Protein AF-A0A7W0LIA4-F1 (afdb_monomer_lite)

Foldseek 3Di:
DLVVCVVVVVQAAAAFEEQEAQLDPQSLVVQVSNLVNRHLYAYEYEQQVPDPCSVVSVVSVVVSCVVSVHHYDYHYDHFDPDDDPVVRVVVVSVVVCVVPTPGYYAYRDDPDDPDDDHVPVVVPDPDPDDDDDDD

Secondary structure (DSSP, 8-state):
-HHHHHHTTSS-TT-EEEEE--SSHHHHHHHHHHHHTT-EEEEEEEE---STTHHHHHHHHHHHHHHHT-EEEEEE-PPPSSS-HHHHHHHHHHHHHHHH-SSEEEE---TT--S-SSSHHHHS-SSS-------

Structure (mmCIF, N/CA/C/O backbone):
data_AF-A0A7W0LIA4-F1
#
_entry.id   AF-A0A7W0LIA4-F1
#
loop_
_atom_site.group_PDB
_atom_site.id
_atom_site.type_symbol
_atom_site.label_atom_id
_atom_site.label_alt_id
_atom_site.label_comp_id
_atom_site.label_asym_id
_atom_site.label_entity_id
_atom_site.label_seq_id
_atom_site.pdbx_PDB_ins_code
_atom_site.Cartn_x
_atom_site.Cartn_y
_atom_site.Cartn_z
_atom_site.occupancy
_atom_site.B_iso_or_equiv
_atom_site.auth_seq_id
_atom_site.auth_comp_id
_atom_site.auth_asym_id
_atom_site.auth_atom_id
_atom_site.pdbx_PDB_model_num
ATOM 1 N N . MET A 1 1 ? -7.644 16.654 6.437 1.00 51.72 1 MET A N 1
ATOM 2 C CA . MET A 1 1 ? -7.712 15.323 5.790 1.00 51.72 1 MET A CA 1
ATOM 3 C C . MET A 1 1 ? -8.368 14.267 6.677 1.00 51.72 1 MET A C 1
ATOM 5 O O . MET A 1 1 ? -9.405 13.775 6.272 1.00 51.72 1 MET A O 1
ATOM 9 N N . LEU A 1 2 ? -7.887 13.986 7.896 1.00 49.06 2 LEU A N 1
ATOM 10 C CA . LEU A 1 2 ? -8.512 13.002 8.812 1.00 49.06 2 LEU A CA 1
ATOM 11 C C . LEU A 1 2 ? -10.016 13.193 9.053 1.00 49.06 2 LEU A C 1
ATOM 13 O O . LEU A 1 2 ? -10.783 12.247 8.928 1.00 49.06 2 LEU A O 1
ATOM 17 N N . GLN A 1 3 ? -10.454 14.417 9.365 1.00 44.31 3 GLN A N 1
ATOM 18 C CA . GLN A 1 3 ? -11.885 14.699 9.535 1.00 44.31 3 GLN A CA 1
ATOM 19 C C . GLN A 1 3 ? -12.682 14.475 8.244 1.00 44.31 3 GLN A C 1
ATOM 21 O O . GLN A 1 3 ? -13.791 13.966 8.316 1.00 44.31 3 GLN A O 1
ATOM 26 N N . ALA A 1 4 ? -12.111 14.792 7.079 1.00 49.34 4 ALA A N 1
ATOM 27 C CA . ALA A 1 4 ? -12.764 14.575 5.789 1.00 49.34 4 ALA A CA 1
ATOM 28 C C . ALA A 1 4 ? -12.866 13.078 5.441 1.00 49.34 4 ALA A C 1
ATOM 30 O O . ALA A 1 4 ? -13.911 12.643 4.979 1.00 49.34 4 ALA A O 1
ATOM 31 N N . ALA A 1 5 ? -11.826 12.288 5.728 1.00 53.56 5 ALA A N 1
ATOM 32 C CA . ALA A 1 5 ? -11.824 10.836 5.526 1.00 53.56 5 ALA A CA 1
ATOM 33 C C . ALA A 1 5 ? -12.790 10.101 6.472 1.00 53.56 5 ALA A C 1
ATOM 35 O O . ALA A 1 5 ? -13.431 9.131 6.082 1.00 53.56 5 ALA A O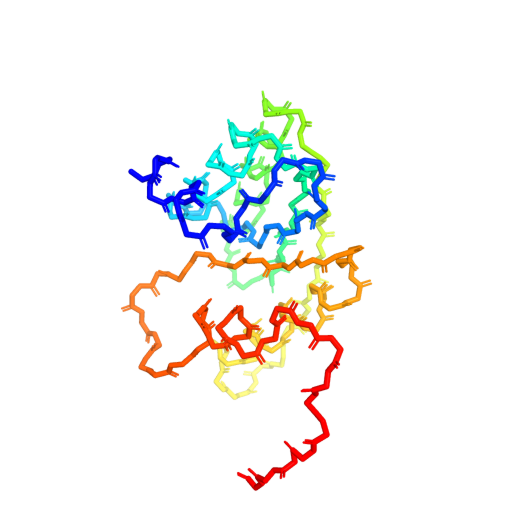 1
ATOM 36 N N . ARG A 1 6 ? -12.935 10.590 7.710 1.00 56.75 6 ARG A N 1
ATOM 37 C CA . ARG A 1 6 ? -13.940 10.080 8.653 1.00 56.75 6 ARG A CA 1
ATOM 38 C C . ARG A 1 6 ? -15.356 10.491 8.251 1.00 56.75 6 ARG A C 1
ATOM 40 O O . ARG A 1 6 ? -16.266 9.676 8.322 1.00 56.75 6 ARG A O 1
ATOM 47 N N . ALA A 1 7 ? -15.543 11.739 7.819 1.00 52.00 7 ALA A N 1
ATOM 48 C CA . ALA A 1 7 ? -16.845 12.259 7.403 1.00 52.00 7 ALA A CA 1
ATOM 49 C C . ALA A 1 7 ? -17.350 11.630 6.097 1.00 52.00 7 ALA A C 1
ATOM 51 O O . ALA A 1 7 ? -18.557 11.541 5.899 1.00 52.00 7 ALA A O 1
ATOM 52 N N . SER A 1 8 ? -16.451 11.177 5.219 1.00 57.94 8 SER A N 1
ATOM 53 C CA . SER A 1 8 ? -16.828 10.489 3.985 1.00 57.94 8 SER A CA 1
ATOM 54 C C . SER A 1 8 ? -17.259 9.036 4.204 1.00 57.94 8 SER A C 1
ATOM 56 O O . SER A 1 8 ? -17.807 8.434 3.287 1.00 57.94 8 SER A O 1
ATOM 58 N N . GLY A 1 9 ? -16.998 8.456 5.384 1.00 59.16 9 GLY A N 1
ATOM 59 C CA . GLY A 1 9 ? -17.260 7.042 5.670 1.00 59.16 9 GLY A CA 1
ATOM 60 C C . GLY A 1 9 ? -16.364 6.063 4.899 1.00 59.16 9 GLY A C 1
ATOM 61 O O . GLY A 1 9 ? -16.532 4.859 5.043 1.00 59.16 9 GLY A O 1
ATOM 62 N N . LEU A 1 10 ? -15.400 6.563 4.114 1.00 62.72 10 LEU A N 1
ATOM 63 C CA . LEU A 1 10 ? -14.512 5.751 3.268 1.00 62.72 10 LEU A CA 1
ATOM 64 C C . LEU A 1 10 ? -13.466 4.976 4.079 1.00 62.72 10 LEU A C 1
ATOM 66 O O . LEU A 1 10 ? -12.891 4.010 3.592 1.00 62.72 10 LEU A O 1
ATOM 70 N N . VAL A 1 11 ? -13.191 5.428 5.304 1.00 69.69 11 VAL A N 1
ATOM 71 C CA . VAL A 1 11 ? -12.291 4.771 6.251 1.00 69.69 11 VAL A CA 1
ATOM 72 C C . VAL A 1 11 ? -13.047 4.607 7.562 1.00 69.69 11 VAL A C 1
ATOM 74 O O . VAL A 1 11 ? -13.132 5.535 8.371 1.00 69.69 11 VAL A O 1
ATOM 77 N N . ALA A 1 12 ? -13.631 3.427 7.745 1.00 74.44 12 ALA A N 1
ATOM 78 C CA . ALA A 1 12 ? -14.437 3.106 8.911 1.00 74.44 12 ALA A CA 1
ATOM 79 C C . ALA A 1 12 ? -13.598 2.414 10.005 1.00 74.44 12 ALA A C 1
ATOM 81 O O . ALA A 1 12 ? -12.771 1.548 9.699 1.00 74.44 12 ALA A O 1
ATOM 82 N N . PRO A 1 13 ? -13.802 2.757 11.291 1.00 85.00 13 PRO A N 1
ATOM 83 C CA . PRO A 1 13 ? -13.158 2.052 12.391 1.00 85.00 13 PRO A CA 1
ATOM 84 C C . PRO A 1 13 ? -13.490 0.553 12.380 1.00 85.00 13 PRO A C 1
ATOM 86 O O . PRO A 1 13 ? -14.649 0.174 12.254 1.00 85.00 13 PRO A O 1
ATOM 89 N N . GLY A 1 14 ? -12.481 -0.299 12.563 1.00 86.88 14 GLY A N 1
ATOM 90 C CA . GLY A 1 14 ? -12.634 -1.755 12.648 1.00 86.88 14 GLY A CA 1
ATOM 91 C C . GLY A 1 14 ? -12.731 -2.494 11.309 1.00 86.88 14 GLY A C 1
ATOM 92 O O . GLY A 1 14 ? -12.531 -3.711 11.301 1.00 86.88 14 GLY A O 1
ATOM 93 N N . GLU A 1 15 ? -12.958 -1.788 10.200 1.00 87.44 15 GLU A N 1
ATOM 94 C CA . GLU A 1 15 ? -13.002 -2.379 8.859 1.00 87.44 15 GLU A CA 1
ATOM 95 C C . GLU A 1 15 ? -11.595 -2.640 8.314 1.00 87.44 15 GLU A C 1
ATOM 97 O O . GLU A 1 15 ? -10.653 -1.890 8.589 1.00 87.44 15 GLU A O 1
ATOM 102 N N . ALA A 1 16 ? -11.439 -3.730 7.562 1.00 89.81 16 ALA A N 1
ATOM 103 C CA . ALA A 1 16 ? -10.173 -4.066 6.920 1.00 89.81 16 ALA A CA 1
ATOM 104 C C . ALA A 1 16 ? -9.941 -3.162 5.704 1.00 89.81 16 ALA A C 1
ATOM 106 O O . ALA A 1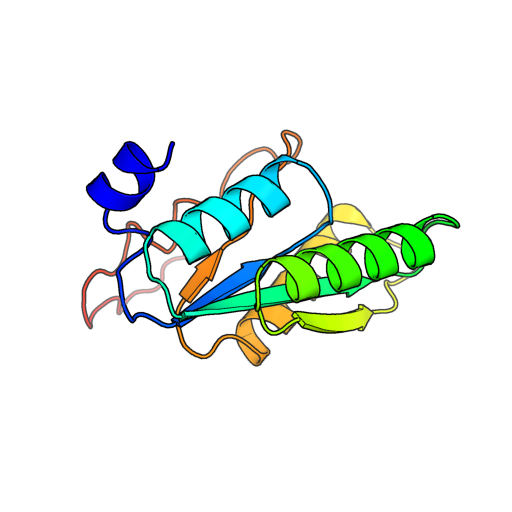 16 ? -10.796 -3.089 4.823 1.00 89.81 16 ALA A O 1
ATOM 107 N N . LEU A 1 17 ? -8.773 -2.519 5.647 1.00 89.94 17 LEU A N 1
ATOM 108 C CA . LEU A 1 17 ? -8.388 -1.655 4.533 1.00 89.94 17 LEU A CA 1
ATOM 109 C C . LEU A 1 17 ? -6.943 -1.934 4.117 1.00 89.94 17 LEU A C 1
ATOM 111 O O . LEU A 1 17 ? -6.020 -1.691 4.893 1.00 89.94 17 LEU A O 1
ATOM 115 N N . LEU A 1 18 ? -6.746 -2.403 2.885 1.00 93.62 18 LEU A N 1
ATOM 116 C CA . LEU A 1 18 ? -5.417 -2.564 2.296 1.00 93.62 18 LEU A CA 1
ATOM 117 C C . LEU A 1 18 ? -4.997 -1.276 1.575 1.00 93.62 18 LEU A C 1
ATOM 119 O O . LEU A 1 18 ? -5.609 -0.871 0.588 1.00 93.62 18 LEU A O 1
ATOM 123 N N . VAL A 1 19 ? -3.923 -0.639 2.025 1.00 93.06 19 VAL A N 1
ATOM 124 C CA . VAL A 1 19 ? -3.382 0.574 1.404 1.00 93.06 19 VAL A CA 1
ATOM 125 C C . VAL A 1 19 ? -2.245 0.214 0.453 1.00 93.06 19 VAL A C 1
ATOM 127 O O . VAL A 1 19 ? -1.231 -0.351 0.856 1.00 93.06 19 VAL A O 1
ATOM 130 N N . MET A 1 20 ? -2.381 0.579 -0.819 1.00 93.00 20 MET A N 1
ATOM 131 C CA . MET A 1 20 ? -1.295 0.494 -1.794 1.00 93.00 20 MET A CA 1
ATOM 132 C C . MET A 1 20 ? -0.251 1.578 -1.498 1.00 93.00 20 MET A C 1
ATOM 134 O O . MET A 1 20 ? -0.458 2.759 -1.790 1.00 93.00 20 MET A O 1
ATOM 138 N N . LEU A 1 21 ? 0.872 1.163 -0.917 1.00 93.69 21 LEU A N 1
ATOM 139 C CA . LEU A 1 21 ? 1.945 2.012 -0.419 1.00 93.69 21 LEU A CA 1
ATOM 140 C C . LEU A 1 21 ? 3.107 2.047 -1.419 1.00 93.69 21 LEU A C 1
ATOM 142 O O . LEU A 1 21 ? 3.828 1.065 -1.593 1.00 93.69 21 LEU A O 1
ATOM 146 N N . SER A 1 22 ? 3.310 3.189 -2.079 1.00 89.25 22 SER A N 1
ATOM 147 C CA . SER A 1 22 ? 4.455 3.385 -2.981 1.00 89.25 22 SER A CA 1
ATOM 148 C C . SER A 1 22 ? 5.696 3.934 -2.277 1.00 89.25 22 SER A C 1
ATOM 150 O O . SER A 1 22 ? 6.758 3.941 -2.882 1.00 89.25 22 SER A O 1
ATOM 152 N N . GLY A 1 23 ? 5.556 4.432 -1.043 1.00 85.62 23 GLY A N 1
ATOM 153 C CA . GLY A 1 23 ? 6.595 5.184 -0.328 1.00 85.62 23 GLY A CA 1
ATOM 154 C C . GLY A 1 23 ? 6.536 6.696 -0.580 1.00 85.62 23 GLY A C 1
ATOM 155 O O . GLY A 1 23 ? 7.159 7.474 0.133 1.00 85.62 23 GLY A O 1
ATOM 156 N N . GLY A 1 24 ? 5.727 7.145 -1.546 1.00 85.38 24 GLY A N 1
ATOM 157 C CA . GLY A 1 24 ? 5.481 8.567 -1.785 1.00 85.38 24 GLY A CA 1
ATOM 158 C C . GLY A 1 24 ? 4.566 9.194 -0.729 1.00 85.38 24 GLY A C 1
ATOM 159 O O . GLY A 1 24 ? 3.704 8.515 -0.160 1.00 85.38 24 GLY A O 1
ATOM 160 N N . ALA A 1 25 ? 4.707 10.510 -0.533 1.00 82.56 25 ALA A N 1
ATOM 161 C CA . ALA A 1 25 ? 4.010 11.285 0.499 1.00 82.56 25 ALA A CA 1
ATOM 162 C C . ALA A 1 25 ? 2.487 11.065 0.526 1.00 82.56 25 ALA A C 1
ATOM 164 O O . ALA A 1 25 ? 1.913 10.915 1.602 1.00 82.56 25 ALA A O 1
ATOM 165 N N . ASP A 1 26 ? 1.839 10.979 -0.638 1.00 81.19 26 ASP A N 1
ATOM 166 C CA . ASP A 1 26 ? 0.389 10.777 -0.720 1.00 81.19 26 ASP A CA 1
ATOM 167 C C . ASP A 1 26 ? -0.026 9.402 -0.179 1.00 81.19 26 ASP A C 1
ATOM 169 O O . ASP A 1 26 ? -0.974 9.289 0.599 1.00 81.19 26 ASP A O 1
ATOM 173 N N . SER A 1 27 ? 0.710 8.349 -0.546 1.00 86.44 27 SER A N 1
ATOM 174 C CA . SER A 1 27 ? 0.422 6.980 -0.098 1.00 86.44 27 SER A CA 1
ATOM 175 C C . SER A 1 27 ? 0.724 6.782 1.387 1.00 86.44 27 SER A C 1
ATOM 177 O O . SER A 1 27 ? -0.027 6.106 2.088 1.00 86.44 27 SER A O 1
ATOM 179 N N . VAL A 1 28 ? 1.766 7.452 1.884 1.00 90.12 28 VAL A N 1
ATOM 180 C CA . VAL A 1 28 ? 2.105 7.502 3.309 1.00 90.12 28 VAL A CA 1
ATOM 181 C C . VAL A 1 28 ? 1.023 8.241 4.097 1.00 90.12 28 VAL A C 1
ATOM 183 O O . VAL A 1 28 ? 0.572 7.751 5.129 1.00 90.12 28 VAL A O 1
ATOM 186 N N . CYS A 1 29 ? 0.553 9.386 3.594 1.00 85.19 29 CYS A N 1
ATOM 187 C CA . CYS A 1 29 ? -0.542 10.142 4.198 1.00 85.19 29 CYS A CA 1
ATOM 188 C C . CYS A 1 29 ? -1.828 9.307 4.258 1.00 85.19 29 CYS A C 1
ATOM 190 O O . CYS A 1 29 ? -2.482 9.258 5.298 1.00 85.19 29 CYS A O 1
ATOM 192 N N . LEU A 1 30 ? -2.177 8.605 3.175 1.00 85.44 30 LEU A N 1
ATOM 193 C CA . LEU A 1 30 ? -3.334 7.711 3.152 1.00 85.44 30 LEU A CA 1
ATOM 194 C C . LEU A 1 30 ? -3.224 6.611 4.218 1.00 85.44 30 LEU A C 1
ATOM 196 O O . LEU A 1 30 ? -4.200 6.360 4.926 1.00 85.44 30 LEU A O 1
ATOM 200 N N . LEU A 1 31 ? -2.047 5.997 4.369 1.00 91.06 31 LEU A N 1
ATOM 201 C CA . LEU A 1 31 ? -1.820 4.986 5.399 1.00 91.06 31 LEU A CA 1
ATOM 202 C C . LEU A 1 31 ? -1.936 5.568 6.818 1.00 91.06 31 LEU A C 1
ATOM 204 O O . LEU A 1 31 ? -2.639 4.995 7.650 1.00 91.06 31 LEU A O 1
ATOM 208 N N . ASP A 1 32 ? -1.328 6.729 7.084 1.00 90.31 32 ASP A N 1
ATOM 209 C CA . ASP A 1 32 ? -1.444 7.426 8.378 1.00 90.31 32 ASP A CA 1
ATOM 210 C C . ASP A 1 32 ? -2.911 7.730 8.718 1.00 90.31 32 ASP A C 1
ATOM 212 O O . ASP A 1 32 ? -3.385 7.462 9.826 1.00 90.31 32 ASP A O 1
ATOM 216 N N . VAL A 1 33 ? -3.668 8.239 7.742 1.00 86.50 33 VAL A N 1
ATOM 217 C CA . VAL A 1 33 ? -5.095 8.536 7.899 1.00 86.50 33 VAL A CA 1
ATOM 218 C C . VAL A 1 33 ? -5.898 7.267 8.185 1.00 86.50 33 VAL A C 1
ATOM 220 O O . VAL A 1 33 ? -6.785 7.312 9.043 1.00 86.50 33 VAL A O 1
ATOM 223 N N . ALA A 1 34 ? -5.596 6.154 7.511 1.00 87.94 34 ALA A N 1
ATOM 224 C CA . ALA A 1 34 ? -6.247 4.865 7.733 1.00 87.94 34 ALA A CA 1
ATOM 225 C C . ALA A 1 34 ? -6.050 4.370 9.172 1.00 87.94 34 ALA A C 1
ATOM 227 O O . ALA A 1 34 ? -7.028 4.139 9.891 1.00 87.94 34 ALA A O 1
ATOM 228 N N . VAL A 1 35 ? -4.792 4.312 9.617 1.00 92.12 35 VAL A N 1
ATOM 229 C CA . VAL A 1 35 ? -4.410 3.884 10.971 1.00 92.12 35 VAL A CA 1
ATOM 230 C C . VAL A 1 35 ? -5.073 4.770 12.024 1.00 92.12 35 VAL A C 1
ATOM 232 O O . VAL A 1 35 ? -5.768 4.291 12.920 1.00 92.12 35 VAL A O 1
ATOM 235 N N . ARG A 1 36 ? -4.945 6.092 11.891 1.00 89.19 36 ARG A N 1
ATOM 236 C CA . ARG A 1 36 ? -5.486 7.052 12.867 1.00 89.19 36 ARG A CA 1
ATOM 237 C C . ARG A 1 36 ? -7.005 7.150 12.852 1.00 89.19 36 ARG A C 1
ATOM 239 O O . ARG A 1 36 ? -7.589 7.692 13.791 1.00 89.19 36 ARG A O 1
ATOM 246 N N . SER A 1 37 ? -7.669 6.667 11.809 1.00 86.31 37 SER A N 1
ATOM 247 C CA . SER A 1 37 ? -9.132 6.557 11.768 1.00 86.31 37 SER A CA 1
ATOM 248 C C . SER A 1 37 ? -9.643 5.254 12.385 1.00 86.31 37 SER A C 1
ATOM 250 O O . SER A 1 37 ? -10.849 5.108 12.545 1.00 86.31 37 SER A O 1
ATOM 252 N N . GLY A 1 38 ? -8.745 4.360 12.810 1.00 89.44 38 GLY A N 1
ATOM 253 C CA . GLY A 1 38 ? -9.084 3.119 13.501 1.00 89.44 38 GLY A CA 1
ATOM 254 C C . GLY A 1 38 ? -9.437 1.964 12.567 1.00 89.44 38 GLY A C 1
ATOM 255 O O . GLY A 1 38 ? -9.996 0.974 13.037 1.00 89.44 38 GLY A O 1
ATOM 256 N N . ALA A 1 39 ? -9.147 2.075 11.267 1.00 90.19 39 ALA A N 1
ATOM 257 C CA . ALA A 1 39 ? -9.270 0.944 10.354 1.00 90.19 39 ALA A CA 1
ATOM 258 C C . ALA A 1 39 ? -8.272 -0.159 10.743 1.00 90.19 39 ALA A C 1
ATOM 260 O O . ALA A 1 39 ? -7.188 0.118 11.263 1.00 90.19 39 ALA A O 1
ATOM 261 N N . ARG A 1 40 ? -8.608 -1.418 10.449 1.00 94.06 40 ARG A N 1
ATOM 262 C CA . ARG A 1 40 ? -7.653 -2.535 10.486 1.00 94.06 40 ARG A CA 1
ATOM 263 C C . ARG A 1 40 ? -6.786 -2.465 9.230 1.00 94.06 40 ARG A C 1
ATOM 265 O O . ARG A 1 40 ? -6.991 -3.218 8.278 1.00 94.06 40 ARG A O 1
ATOM 272 N N . ALA A 1 41 ? -5.897 -1.477 9.212 1.00 94.38 41 ALA A N 1
ATOM 273 C CA . ALA A 1 41 ? -5.078 -1.155 8.058 1.00 94.38 41 ALA A CA 1
ATOM 274 C C . ALA A 1 41 ? -3.972 -2.200 7.845 1.00 94.38 41 ALA A C 1
ATOM 276 O O . ALA A 1 41 ? -3.287 -2.595 8.786 1.00 94.38 41 ALA A O 1
ATOM 277 N N . SER A 1 42 ? -3.775 -2.592 6.592 1.00 97.50 42 SER A N 1
ATOM 278 C CA . SER A 1 42 ? -2.579 -3.278 6.102 1.00 97.50 42 SER A CA 1
ATOM 279 C C . SER A 1 42 ? -2.025 -2.519 4.899 1.00 97.50 42 SER A C 1
ATOM 281 O O . SER A 1 42 ? -2.713 -1.680 4.314 1.00 97.50 42 SER A O 1
ATOM 283 N N . ALA A 1 43 ? -0.780 -2.785 4.524 1.00 97.31 43 ALA A N 1
ATOM 284 C CA . ALA A 1 43 ? -0.131 -2.136 3.396 1.00 97.31 43 ALA A CA 1
ATOM 285 C C . ALA A 1 43 ? 0.326 -3.153 2.346 1.00 97.31 43 ALA A C 1
ATOM 287 O O . ALA A 1 43 ? 0.704 -4.280 2.665 1.00 97.31 43 ALA A O 1
ATOM 288 N N . LEU A 1 44 ? 0.320 -2.729 1.085 1.00 96.88 44 LEU A N 1
ATOM 289 C CA . LEU A 1 44 ? 0.900 -3.449 -0.042 1.00 96.88 44 LEU A CA 1
ATOM 290 C C . LEU A 1 44 ? 1.891 -2.543 -0.766 1.00 96.88 44 LEU A C 1
ATOM 292 O O . LEU A 1 44 ? 1.491 -1.524 -1.328 1.00 96.88 44 LEU A O 1
ATOM 296 N N . HIS A 1 45 ? 3.149 -2.963 -0.829 1.00 96.31 45 HIS A N 1
ATOM 297 C CA . HIS A 1 45 ? 4.143 -2.401 -1.731 1.00 96.31 45 HIS A CA 1
ATOM 298 C C . HIS A 1 45 ? 4.397 -3.368 -2.892 1.00 96.31 45 HIS A C 1
ATOM 300 O O . HIS A 1 45 ? 4.628 -4.558 -2.675 1.00 96.31 45 HIS A O 1
ATOM 306 N N . VAL A 1 46 ? 4.364 -2.861 -4.126 1.00 94.12 46 VAL A N 1
ATOM 307 C CA . VAL A 1 46 ? 4.724 -3.646 -5.313 1.00 94.12 46 VAL A CA 1
ATOM 308 C C . VAL A 1 46 ? 6.025 -3.104 -5.877 1.00 94.12 46 VAL A C 1
ATOM 310 O O . VAL A 1 46 ? 6.069 -1.970 -6.355 1.00 94.12 46 VAL A O 1
ATOM 313 N N . ASN A 1 47 ? 7.065 -3.926 -5.817 1.00 93.62 47 ASN A N 1
ATOM 314 C CA . ASN A 1 47 ? 8.390 -3.602 -6.317 1.00 93.62 47 ASN A CA 1
ATOM 315 C C . ASN A 1 47 ? 8.549 -4.185 -7.731 1.00 93.62 47 ASN A C 1
ATOM 317 O O . ASN A 1 47 ? 8.533 -5.400 -7.927 1.00 93.62 47 ASN A O 1
ATOM 321 N N . TYR A 1 48 ? 8.686 -3.309 -8.726 1.00 89.50 48 TYR A N 1
ATOM 322 C CA . TYR A 1 48 ? 8.814 -3.713 -10.131 1.00 89.50 48 TYR A CA 1
ATOM 323 C C . TYR A 1 48 ? 10.263 -3.919 -10.590 1.00 89.50 48 TYR A C 1
ATOM 325 O O . TYR A 1 48 ? 10.486 -4.295 -11.737 1.00 89.50 48 TYR A O 1
ATOM 333 N N . GLY A 1 49 ? 11.252 -3.604 -9.744 1.00 86.19 49 GLY A N 1
ATOM 334 C CA . GLY A 1 49 ? 12.674 -3.687 -10.098 1.00 86.19 49 GLY A CA 1
ATOM 335 C C . GLY A 1 49 ? 13.094 -2.791 -11.271 1.00 86.19 49 GLY A C 1
ATOM 336 O O . GLY A 1 49 ? 14.107 -3.053 -11.907 1.00 86.19 49 GLY A O 1
ATOM 337 N N . LEU A 1 50 ? 12.312 -1.753 -11.594 1.00 80.69 50 LEU A N 1
ATOM 338 C CA . LEU A 1 50 ? 12.541 -0.898 -12.769 1.00 80.69 50 LEU A CA 1
ATOM 339 C C . LEU A 1 50 ? 13.635 0.159 -12.569 1.00 80.69 50 LEU A C 1
ATOM 341 O O . LEU A 1 50 ? 14.050 0.791 -13.538 1.00 80.69 50 LEU A O 1
ATOM 345 N N . ARG A 1 51 ? 14.024 0.427 -11.321 1.00 79.69 51 ARG A N 1
ATOM 346 C CA . ARG A 1 51 ? 14.938 1.510 -10.946 1.00 79.69 51 ARG A CA 1
ATOM 347 C C . ARG A 1 51 ? 15.930 1.011 -9.907 1.00 79.69 51 ARG A C 1
ATOM 349 O O . ARG A 1 51 ? 15.592 0.118 -9.131 1.00 79.69 51 ARG A O 1
ATOM 356 N N . GLU A 1 52 ? 17.112 1.614 -9.865 1.00 79.31 52 GLU A N 1
ATOM 357 C CA . GLU A 1 52 ? 18.138 1.280 -8.868 1.00 79.31 52 GLU A CA 1
ATOM 358 C C . GLU A 1 52 ? 17.651 1.569 -7.441 1.00 79.31 52 GLU A C 1
ATOM 360 O O . GLU A 1 52 ? 17.976 0.844 -6.504 1.00 79.31 52 GLU A O 1
ATOM 365 N N . GLU A 1 53 ? 16.794 2.578 -7.279 1.00 83.81 53 GLU A N 1
ATOM 366 C CA . GLU A 1 53 ? 16.233 2.989 -5.994 1.00 83.81 53 GLU A CA 1
ATOM 367 C C . GLU A 1 53 ? 15.107 2.074 -5.492 1.00 83.81 53 GLU A C 1
ATOM 369 O O . GLU A 1 53 ? 14.676 2.223 -4.352 1.00 83.81 53 GLU A O 1
ATOM 374 N N . ALA A 1 54 ? 14.639 1.108 -6.292 1.00 85.00 54 ALA A N 1
ATOM 375 C CA . ALA A 1 54 ? 13.472 0.292 -5.953 1.00 85.00 54 ALA A CA 1
ATOM 376 C C . ALA A 1 54 ? 13.651 -0.508 -4.647 1.00 85.00 54 ALA A C 1
ATOM 378 O O . ALA A 1 54 ? 12.707 -0.672 -3.877 1.00 85.00 54 ALA A O 1
ATOM 379 N N . GLU A 1 55 ? 14.873 -0.960 -4.358 1.00 87.88 55 GLU A N 1
ATOM 380 C CA . GLU A 1 55 ? 15.207 -1.602 -3.079 1.00 87.88 55 GLU A CA 1
ATOM 381 C C . GLU A 1 55 ? 15.149 -0.612 -1.903 1.00 87.88 55 GLU A C 1
ATOM 383 O O . GLU A 1 55 ? 14.715 -0.959 -0.804 1.00 87.88 55 GLU A O 1
ATOM 388 N N . GLY A 1 56 ? 15.551 0.641 -2.135 1.00 89.62 56 GLY A N 1
ATOM 389 C CA . GLY A 1 56 ? 15.466 1.718 -1.151 1.00 89.62 56 GLY A CA 1
ATOM 390 C C . GLY A 1 56 ? 14.021 2.105 -0.842 1.00 89.62 56 GLY A C 1
ATOM 391 O O . GLY A 1 56 ? 13.673 2.267 0.328 1.00 89.62 56 GLY A O 1
ATOM 392 N N . ASP A 1 57 ? 13.168 2.177 -1.865 1.00 88.25 57 ASP A N 1
ATOM 393 C CA . ASP A 1 57 ? 11.730 2.430 -1.719 1.00 88.25 57 ASP A CA 1
ATOM 394 C C . ASP A 1 57 ? 11.043 1.302 -0.934 1.00 88.25 57 ASP A C 1
ATOM 396 O O . ASP A 1 57 ? 10.245 1.560 -0.025 1.00 88.25 57 ASP A O 1
ATOM 400 N N . GLU A 1 58 ? 11.392 0.045 -1.226 1.00 93.75 58 GLU A N 1
ATOM 401 C CA . GLU A 1 58 ? 10.899 -1.116 -0.484 1.00 93.75 58 GLU A CA 1
ATOM 402 C C . GLU A 1 58 ? 11.312 -1.037 0.993 1.00 93.75 58 GLU A C 1
ATOM 404 O O . GLU A 1 58 ? 10.470 -1.174 1.887 1.00 93.75 58 GLU A O 1
ATOM 409 N N . GLN A 1 59 ? 12.593 -0.773 1.267 1.00 95.81 59 GLN A N 1
ATOM 410 C CA . GLN A 1 59 ? 13.095 -0.657 2.635 1.00 95.81 59 GLN A CA 1
ATOM 411 C C . GLN A 1 59 ? 12.463 0.526 3.377 1.00 95.81 59 GLN A C 1
ATOM 413 O O . GLN A 1 59 ? 12.158 0.418 4.567 1.00 95.81 59 GLN A O 1
ATOM 418 N N . HIS A 1 60 ? 12.222 1.643 2.691 1.00 94.75 60 HIS A N 1
ATOM 419 C CA . HIS A 1 60 ? 11.505 2.781 3.253 1.00 94.75 60 HIS A CA 1
ATOM 420 C C . HIS A 1 60 ? 10.083 2.388 3.677 1.00 94.75 60 HIS A C 1
ATOM 422 O O . HIS A 1 60 ? 9.681 2.671 4.808 1.00 94.75 60 HIS A O 1
ATOM 428 N N . CYS A 1 61 ? 9.350 1.675 2.815 1.00 96.06 61 CYS A N 1
ATOM 429 C CA . CYS A 1 61 ? 8.007 1.185 3.126 1.00 96.06 61 CYS A CA 1
ATOM 430 C C . CYS A 1 61 ? 8.007 0.225 4.323 1.00 96.06 61 CYS A C 1
ATOM 432 O O . CYS A 1 61 ? 7.146 0.347 5.193 1.00 96.06 61 CYS A O 1
ATOM 434 N N . ARG A 1 62 ? 8.985 -0.691 4.403 1.00 97.81 62 ARG A N 1
ATOM 435 C CA . ARG A 1 62 ? 9.149 -1.609 5.546 1.00 97.81 62 ARG A CA 1
ATOM 436 C C . ARG A 1 62 ? 9.303 -0.847 6.856 1.00 97.81 62 ARG A C 1
ATOM 438 O O . ARG A 1 62 ? 8.496 -1.032 7.761 1.00 97.81 62 ARG A O 1
ATOM 445 N N . THR A 1 63 ? 10.267 0.071 6.915 1.00 97.56 63 THR A N 1
ATOM 446 C CA . THR A 1 63 ? 10.530 0.894 8.104 1.00 97.56 63 THR A CA 1
ATOM 447 C C . THR A 1 63 ? 9.299 1.705 8.519 1.00 97.56 63 THR A C 1
ATOM 449 O O . THR A 1 63 ? 8.992 1.824 9.704 1.00 97.56 63 THR A O 1
ATOM 452 N N . LEU A 1 64 ? 8.569 2.263 7.549 1.00 96.12 64 LEU A N 1
ATOM 453 C CA . LEU A 1 64 ? 7.369 3.050 7.817 1.00 96.12 64 LEU A CA 1
ATOM 454 C C . LEU A 1 64 ? 6.233 2.196 8.395 1.00 96.12 64 LEU A C 1
ATOM 456 O O . LEU A 1 64 ? 5.605 2.587 9.378 1.00 96.12 64 LEU A O 1
ATOM 460 N N . CYS A 1 65 ? 5.980 1.026 7.811 1.00 97.69 65 CYS A N 1
ATOM 461 C CA . CYS A 1 65 ? 4.964 0.098 8.296 1.00 97.69 65 CYS A CA 1
ATOM 462 C C . CYS A 1 65 ? 5.299 -0.451 9.687 1.00 97.69 65 CYS A C 1
ATOM 464 O O . CYS A 1 65 ? 4.415 -0.495 10.540 1.00 97.69 65 CYS A O 1
ATOM 466 N N . GLU A 1 66 ? 6.567 -0.772 9.955 1.00 97.56 66 GLU A N 1
ATOM 467 C CA . GLU A 1 66 ? 7.034 -1.157 11.292 1.00 97.56 66 GLU A CA 1
ATOM 468 C C . GLU A 1 66 ? 6.771 -0.048 12.320 1.00 97.56 66 GLU A C 1
ATOM 470 O O . GLU A 1 66 ? 6.207 -0.311 13.382 1.00 97.56 66 GLU A O 1
ATOM 475 N N . ALA A 1 67 ? 7.102 1.205 11.990 1.00 96.25 67 ALA A N 1
ATOM 476 C CA . ALA A 1 67 ? 6.877 2.347 12.875 1.00 96.25 67 ALA A CA 1
ATOM 477 C C . ALA A 1 67 ? 5.385 2.614 13.157 1.00 96.25 67 ALA A C 1
ATOM 479 O O . ALA A 1 67 ? 5.036 3.085 14.240 1.00 96.25 67 ALA A O 1
ATOM 480 N N . LEU A 1 68 ? 4.506 2.313 12.197 1.00 94.56 68 LEU A N 1
ATOM 481 C CA . LEU A 1 68 ? 3.055 2.473 12.329 1.00 94.56 68 LEU A CA 1
ATOM 482 C C . LEU A 1 68 ? 2.349 1.234 12.90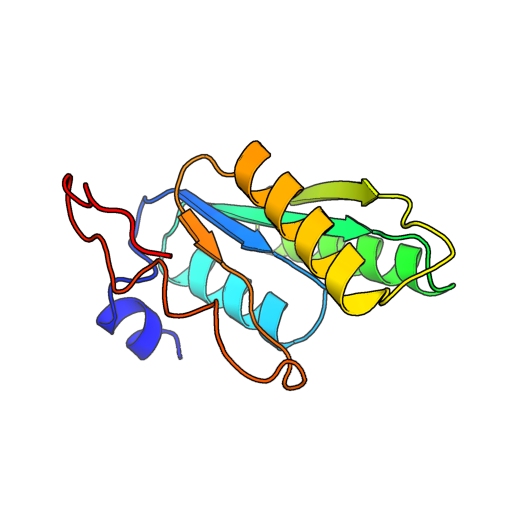7 1.00 94.56 68 LEU A C 1
ATOM 484 O O . LEU A 1 68 ? 1.146 1.299 13.163 1.00 94.56 68 LEU A O 1
ATOM 488 N N . GLY A 1 69 ? 3.061 0.119 13.114 1.00 96.62 69 GLY A N 1
ATOM 489 C CA . GLY A 1 69 ? 2.471 -1.149 13.555 1.00 96.62 69 GLY A CA 1
ATOM 490 C C . GLY A 1 69 ? 1.518 -1.765 12.524 1.00 96.62 69 GLY A C 1
ATOM 491 O O . GLY A 1 69 ? 0.499 -2.343 12.896 1.00 96.62 69 GLY A O 1
ATOM 492 N N . VAL A 1 70 ? 1.819 -1.593 11.235 1.00 97.50 70 VAL A N 1
ATOM 493 C CA . VAL A 1 70 ? 1.001 -2.043 10.102 1.00 97.50 70 VAL A CA 1
ATOM 494 C C . VAL A 1 70 ? 1.667 -3.235 9.422 1.00 97.50 70 VAL A C 1
ATOM 496 O O . VAL A 1 70 ? 2.842 -3.172 9.067 1.00 97.50 70 VAL A O 1
ATOM 499 N N . ASP A 1 71 ? 0.897 -4.288 9.150 1.00 97.94 71 ASP A N 1
ATOM 500 C CA . ASP A 1 71 ? 1.371 -5.418 8.348 1.00 97.94 71 ASP A CA 1
ATOM 501 C C . ASP A 1 71 ? 1.633 -4.982 6.897 1.00 97.94 71 ASP A C 1
ATOM 503 O O . ASP A 1 71 ? 0.729 -4.481 6.220 1.00 97.94 71 ASP A O 1
ATOM 507 N N . LEU A 1 72 ? 2.852 -5.211 6.402 1.00 98.31 72 LEU A N 1
ATOM 508 C CA . LEU A 1 72 ? 3.246 -4.921 5.022 1.00 98.31 72 LEU A CA 1
ATOM 509 C C . LEU A 1 72 ? 3.408 -6.206 4.206 1.00 98.31 72 LEU A C 1
ATOM 511 O O . LEU A 1 72 ? 4.280 -7.029 4.483 1.00 98.31 72 LEU A O 1
ATOM 515 N N . ALA A 1 73 ? 2.632 -6.323 3.132 1.00 98.00 73 ALA A N 1
ATOM 516 C CA . ALA A 1 73 ? 2.912 -7.243 2.041 1.00 98.00 73 ALA A CA 1
ATOM 517 C C . ALA A 1 73 ? 3.837 -6.567 1.021 1.00 98.00 73 ALA A C 1
ATOM 519 O O . ALA A 1 73 ? 3.577 -5.446 0.579 1.00 98.00 73 ALA A O 1
ATOM 520 N N . VAL A 1 74 ? 4.900 -7.264 0.625 1.00 97.06 74 VAL A N 1
ATOM 521 C CA . VAL A 1 74 ? 5.773 -6.839 -0.470 1.00 97.06 74 VAL A CA 1
ATOM 522 C C . VAL A 1 74 ? 5.715 -7.880 -1.569 1.00 97.06 74 VAL A C 1
ATOM 524 O O . VAL A 1 74 ? 5.999 -9.051 -1.330 1.00 97.06 74 VAL A O 1
ATOM 527 N N . GLU A 1 75 ? 5.370 -7.438 -2.769 1.00 96.12 75 GLU A N 1
ATOM 528 C CA . GLU A 1 75 ? 5.239 -8.295 -3.940 1.00 96.12 75 GLU A CA 1
ATOM 529 C C . GLU A 1 75 ? 6.167 -7.788 -5.035 1.00 96.12 75 GLU A C 1
ATOM 531 O O . GLU A 1 75 ? 6.144 -6.612 -5.401 1.00 96.12 75 GLU A O 1
ATOM 536 N N . ARG A 1 76 ? 7.015 -8.678 -5.547 1.00 94.56 76 ARG A N 1
ATOM 537 C CA . ARG A 1 76 ? 7.935 -8.359 -6.638 1.00 94.56 76 ARG A CA 1
ATOM 538 C C . ARG A 1 76 ? 7.326 -8.817 -7.948 1.00 94.56 76 ARG A C 1
ATOM 540 O O . ARG A 1 76 ? 7.067 -10.005 -8.120 1.00 94.56 76 ARG A O 1
ATOM 547 N N . VAL A 1 77 ? 7.098 -7.882 -8.866 1.00 91.50 77 VAL A N 1
ATOM 548 C CA . VAL A 1 77 ? 6.457 -8.170 -10.154 1.00 91.50 77 VAL A CA 1
ATOM 549 C C . VAL A 1 77 ? 7.367 -7.747 -11.290 1.00 91.50 77 VAL A C 1
ATOM 551 O O . VAL A 1 77 ? 7.709 -6.578 -11.424 1.00 91.50 77 VAL A O 1
ATOM 554 N N . LEU A 1 78 ? 7.709 -8.699 -12.152 1.00 90.69 78 LEU A N 1
ATOM 555 C CA . LEU A 1 78 ? 8.409 -8.412 -13.396 1.00 90.69 78 LEU A CA 1
ATOM 556 C C . LEU A 1 78 ? 7.398 -7.931 -14.434 1.00 90.69 78 LEU A C 1
ATOM 558 O O . LEU A 1 78 ? 6.438 -8.637 -14.749 1.00 90.69 78 LEU A O 1
ATOM 562 N N . LEU A 1 79 ? 7.613 -6.728 -14.959 1.00 88.69 79 LEU A N 1
ATOM 563 C CA . LEU A 1 79 ? 6.791 -6.197 -16.038 1.00 88.69 79 LEU A CA 1
ATOM 564 C C . LEU A 1 79 ? 7.372 -6.587 -17.404 1.00 88.69 79 LEU A C 1
ATOM 566 O O . LEU A 1 79 ? 8.590 -6.711 -17.541 1.00 88.69 79 LEU A O 1
ATOM 570 N N . PRO A 1 80 ? 6.522 -6.753 -18.430 1.00 87.50 80 PRO A N 1
ATOM 571 C CA . PRO A 1 80 ? 6.978 -6.911 -19.805 1.00 87.50 80 PRO A CA 1
ATOM 572 C C . PRO A 1 80 ? 7.883 -5.755 -20.259 1.00 87.50 80 PRO A C 1
ATOM 574 O O . PRO A 1 80 ? 7.630 -4.597 -19.939 1.00 87.50 80 PRO A O 1
ATOM 577 N N . GLU A 1 81 ? 8.882 -6.057 -21.094 1.00 80.12 81 GLU A N 1
ATOM 578 C CA . GLU A 1 81 ? 9.803 -5.050 -21.658 1.00 80.12 81 GLU A CA 1
ATOM 579 C C . GLU A 1 81 ? 9.126 -4.080 -22.643 1.00 80.12 81 GLU A C 1
ATOM 581 O O . GLU A 1 81 ? 9.661 -3.015 -22.950 1.00 80.12 81 GLU A O 1
ATOM 586 N N . LYS A 1 82 ? 7.962 -4.457 -23.185 1.00 84.00 82 LYS A N 1
ATOM 587 C CA . LYS A 1 82 ? 7.226 -3.692 -24.197 1.00 84.00 82 LYS A CA 1
ATOM 588 C C . LYS A 1 82 ? 5.837 -3.324 -23.696 1.00 84.00 82 LYS A C 1
ATOM 590 O O . LYS A 1 82 ? 5.163 -4.134 -23.067 1.00 84.00 82 LYS A O 1
ATOM 595 N N . GLY A 1 83 ? 5.383 -2.135 -24.084 1.00 83.62 83 GLY A N 1
ATOM 596 C CA . GLY A 1 83 ? 4.068 -1.600 -23.738 1.00 83.62 83 GLY A CA 1
ATOM 597 C C . GLY A 1 83 ? 4.163 -0.374 -22.835 1.00 83.62 83 GLY A C 1
ATOM 598 O O . GLY A 1 83 ? 5.250 0.117 -22.531 1.00 83.62 83 GLY A O 1
ATOM 599 N N . ASN A 1 84 ? 3.008 0.145 -22.422 1.00 86.69 84 ASN A N 1
ATOM 600 C CA . ASN A 1 84 ? 2.964 1.247 -21.471 1.00 86.69 84 ASN A CA 1
ATOM 601 C C . ASN A 1 84 ? 3.253 0.709 -20.061 1.00 86.69 84 ASN A C 1
ATOM 603 O O . ASN A 1 84 ? 2.375 0.147 -19.410 1.00 86.69 84 ASN A O 1
ATOM 607 N N . VAL A 1 85 ? 4.487 0.903 -19.595 1.00 84.31 85 VAL A N 1
ATOM 608 C CA . VAL A 1 85 ? 4.961 0.450 -18.279 1.00 84.31 85 VAL A CA 1
ATOM 609 C C . VAL A 1 85 ? 4.081 0.965 -17.138 1.00 84.31 85 VAL A C 1
ATOM 611 O O . VAL A 1 85 ? 3.849 0.233 -16.183 1.00 84.31 85 VAL A O 1
ATOM 614 N N . GLN A 1 86 ? 3.548 2.188 -17.232 1.00 79.69 86 GLN A N 1
ATOM 615 C CA . GLN A 1 86 ? 2.681 2.742 -16.188 1.00 79.69 86 GLN A CA 1
ATOM 616 C C . GLN A 1 86 ? 1.352 1.989 -16.103 1.00 79.69 86 GLN A C 1
ATOM 618 O O . GLN A 1 86 ? 0.932 1.624 -15.007 1.00 79.69 86 GLN A O 1
ATOM 623 N N . ALA A 1 87 ? 0.730 1.706 -17.251 1.00 81.12 87 ALA A N 1
ATOM 624 C CA . ALA A 1 87 ? -0.502 0.924 -17.313 1.00 81.12 87 ALA A CA 1
ATOM 625 C C . ALA A 1 87 ? -0.273 -0.515 -16.821 1.00 81.12 87 ALA A C 1
ATOM 627 O O . ALA A 1 87 ? -0.999 -0.997 -15.961 1.00 81.12 87 ALA A O 1
ATOM 628 N N . LEU A 1 88 ? 0.808 -1.160 -17.270 1.00 86.06 88 LEU A N 1
ATOM 629 C CA . LEU A 1 88 ? 1.164 -2.517 -16.845 1.00 86.06 88 LEU A CA 1
ATOM 630 C C . LEU A 1 88 ? 1.451 -2.600 -15.337 1.00 86.06 88 LEU A C 1
ATOM 632 O O . LEU A 1 88 ? 0.986 -3.520 -14.668 1.00 86.06 88 LEU A O 1
ATOM 636 N N . ALA A 1 89 ? 2.180 -1.625 -14.786 1.00 85.50 89 ALA A N 1
ATOM 637 C CA . ALA A 1 89 ? 2.419 -1.519 -13.349 1.00 85.50 89 ALA A CA 1
ATOM 638 C C . ALA A 1 89 ? 1.104 -1.319 -12.588 1.00 85.50 89 ALA A C 1
ATOM 640 O O . ALA A 1 89 ? 0.868 -1.956 -11.564 1.00 85.50 89 ALA A O 1
ATOM 641 N N . ARG A 1 90 ? 0.225 -0.449 -13.096 1.00 83.94 90 ARG A N 1
ATOM 642 C CA . ARG A 1 90 ? -1.092 -0.196 -12.511 1.00 83.94 90 ARG A CA 1
ATOM 643 C C . ARG A 1 90 ? -1.914 -1.482 -12.448 1.00 83.94 90 ARG A C 1
ATOM 645 O O . ARG A 1 90 ? -2.380 -1.817 -11.360 1.00 83.94 90 ARG A O 1
ATOM 652 N N . ASP A 1 91 ? -2.032 -2.204 -13.554 1.00 85.81 91 ASP A N 1
ATOM 653 C CA . ASP A 1 91 ? -2.810 -3.443 -13.641 1.00 85.81 91 ASP A CA 1
ATOM 654 C C . ASP A 1 91 ? -2.250 -4.525 -12.715 1.00 85.81 91 ASP A C 1
ATOM 656 O O . ASP A 1 91 ? -2.989 -5.112 -11.924 1.00 85.81 91 ASP A O 1
ATOM 660 N N . ALA A 1 92 ? -0.929 -4.726 -12.731 1.00 87.81 92 ALA A N 1
ATOM 661 C CA . ALA A 1 92 ? -0.256 -5.652 -11.827 1.00 87.81 92 ALA A CA 1
ATOM 662 C C . ALA A 1 92 ? -0.524 -5.311 -10.354 1.00 87.81 92 ALA A C 1
ATOM 664 O O . ALA A 1 92 ? -0.856 -6.190 -9.558 1.00 87.81 92 ALA A O 1
ATOM 665 N N . ARG A 1 93 ? -0.432 -4.027 -9.987 1.00 89.81 93 ARG A N 1
ATOM 666 C CA . ARG A 1 93 ? -0.691 -3.567 -8.619 1.00 89.81 93 ARG A CA 1
ATOM 667 C C . ARG A 1 93 ? -2.109 -3.879 -8.167 1.00 89.81 93 ARG A C 1
ATOM 669 O O . ARG A 1 93 ? -2.295 -4.372 -7.057 1.00 89.81 93 ARG A O 1
ATOM 676 N N . TYR A 1 94 ? -3.094 -3.585 -9.014 1.00 85.69 94 TYR A N 1
ATOM 677 C CA . TYR A 1 94 ? -4.497 -3.833 -8.699 1.00 85.69 94 TYR A CA 1
ATOM 678 C C . TYR A 1 94 ? -4.800 -5.329 -8.617 1.00 85.69 94 TYR A C 1
ATOM 680 O O . TYR A 1 94 ? -5.461 -5.741 -7.671 1.00 85.69 94 TYR A O 1
ATOM 688 N N . ALA A 1 95 ? -4.245 -6.152 -9.509 1.00 88.44 95 ALA A N 1
ATOM 689 C CA . ALA A 1 95 ? -4.403 -7.604 -9.442 1.00 88.44 95 ALA A CA 1
ATOM 690 C C . ALA A 1 95 ? -3.847 -8.191 -8.129 1.00 88.44 95 ALA A C 1
ATOM 692 O O . ALA A 1 95 ? -4.451 -9.071 -7.513 1.00 88.44 95 ALA A O 1
ATOM 693 N N . VAL A 1 96 ? -2.703 -7.683 -7.661 1.00 91.44 96 VAL A N 1
ATOM 694 C CA . VAL A 1 96 ? -2.132 -8.085 -6.369 1.00 91.44 96 VAL A CA 1
ATOM 695 C C . VAL A 1 96 ? -2.995 -7.593 -5.204 1.00 91.44 96 VAL A C 1
ATOM 697 O O . VAL A 1 96 ? -3.249 -8.360 -4.275 1.00 91.44 96 VAL A O 1
ATOM 700 N N . ALA A 1 97 ? -3.482 -6.351 -5.254 1.00 87.75 97 ALA A N 1
ATOM 701 C CA . ALA A 1 97 ? -4.367 -5.808 -4.227 1.00 87.75 97 ALA A CA 1
ATOM 702 C C . ALA A 1 97 ? -5.670 -6.615 -4.112 1.00 87.75 97 ALA A C 1
ATOM 704 O O . ALA A 1 97 ? -6.041 -7.000 -3.007 1.00 87.75 97 ALA A O 1
ATOM 705 N N . GLU A 1 98 ? -6.311 -6.949 -5.236 1.00 87.81 98 GLU A N 1
ATOM 706 C CA . GLU A 1 98 ? -7.530 -7.769 -5.279 1.00 87.81 98 GLU A CA 1
ATOM 707 C C . GLU A 1 98 ? -7.311 -9.173 -4.690 1.00 87.81 98 GLU A C 1
ATOM 709 O O . GLU A 1 98 ? -8.212 -9.728 -4.065 1.00 87.81 98 GLU A O 1
ATOM 714 N N . ARG A 1 99 ? -6.102 -9.736 -4.819 1.00 93.12 99 ARG A N 1
ATOM 715 C CA . ARG A 1 99 ? -5.744 -11.033 -4.221 1.00 93.12 99 ARG A CA 1
ATOM 716 C C . ARG A 1 99 ? -5.508 -10.962 -2.708 1.00 93.12 99 ARG A C 1
ATOM 718 O O . ARG A 1 99 ? -5.769 -11.941 -2.012 1.00 93.12 99 ARG A O 1
ATOM 725 N N . LEU A 1 100 ? -4.947 -9.861 -2.209 1.00 92.06 100 LEU A N 1
ATOM 726 C CA . LEU A 1 100 ? -4.486 -9.746 -0.818 1.00 92.06 100 LEU A CA 1
ATOM 727 C C . LEU A 1 100 ? -5.474 -9.029 0.107 1.00 92.06 100 LEU A C 1
ATOM 729 O O . LEU A 1 100 ? -5.419 -9.218 1.326 1.00 92.06 100 LEU A O 1
ATOM 733 N N . ALA A 1 101 ? -6.358 -8.198 -0.442 1.00 88.19 101 ALA A N 1
ATOM 734 C CA . ALA A 1 101 ? -7.326 -7.453 0.342 1.00 88.19 101 ALA A CA 1
ATOM 735 C C . ALA A 1 101 ? -8.316 -8.406 1.030 1.00 88.19 101 ALA A C 1
ATOM 737 O O . ALA A 1 101 ? -8.898 -9.297 0.418 1.00 88.19 101 ALA A O 1
ATOM 738 N N . ARG A 1 102 ? -8.521 -8.202 2.335 1.00 87.69 102 ARG A N 1
ATOM 739 C CA . ARG A 1 102 ? -9.533 -8.919 3.137 1.00 87.69 102 ARG A CA 1
ATOM 740 C C . ARG A 1 102 ? -10.862 -8.158 3.235 1.00 87.69 102 ARG A C 1
ATOM 742 O O . ARG A 1 102 ? -11.776 -8.607 3.918 1.00 87.69 102 ARG A O 1
ATOM 749 N N . GLY A 1 103 ? -10.923 -7.000 2.592 1.00 86.50 103 GLY A N 1
ATOM 750 C CA . GLY A 1 103 ? -12.002 -6.024 2.589 1.00 86.50 103 GLY A CA 1
ATOM 751 C C . GLY A 1 103 ? -11.717 -5.026 1.471 1.00 86.50 103 GLY A C 1
ATOM 752 O O . GLY A 1 103 ? -11.273 -5.430 0.395 1.00 86.50 103 GLY A O 1
ATOM 753 N N . ASP A 1 104 ? -11.895 -3.738 1.739 1.00 86.00 104 ASP A N 1
ATOM 754 C CA . ASP A 1 104 ? -11.594 -2.699 0.758 1.00 86.00 104 ASP A CA 1
ATOM 755 C C . ASP A 1 104 ? -10.083 -2.478 0.591 1.00 86.00 104 ASP A C 1
ATOM 757 O O . ASP A 1 104 ? -9.259 -2.832 1.444 1.00 86.00 104 ASP A O 1
ATOM 761 N N . TYR A 1 105 ? -9.706 -1.857 -0.526 1.00 86.94 105 TYR A N 1
ATOM 762 C CA . TYR A 1 105 ? -8.348 -1.387 -0.767 1.00 86.94 105 TYR A CA 1
ATOM 763 C C . TYR A 1 105 ? -8.345 0.030 -1.344 1.00 86.94 105 TYR A C 1
ATOM 765 O O . TYR A 1 105 ? -9.265 0.435 -2.054 1.00 86.94 105 TYR A O 1
ATOM 773 N N . ALA A 1 106 ? -7.289 0.788 -1.056 1.00 85.44 106 ALA A N 1
ATOM 774 C CA . ALA A 1 106 ? -7.153 2.176 -1.481 1.00 85.44 106 ALA A CA 1
ATOM 775 C C . ALA A 1 106 ? -5.742 2.472 -2.004 1.00 85.44 106 ALA A C 1
ATOM 777 O O . ALA A 1 106 ? -4.750 1.960 -1.492 1.00 85.44 106 ALA A O 1
ATOM 778 N N . ALA A 1 107 ? -5.650 3.337 -3.013 1.00 83.31 107 ALA A N 1
ATOM 779 C CA . ALA A 1 107 ? -4.401 3.943 -3.465 1.00 83.31 107 ALA A CA 1
ATOM 780 C C . ALA A 1 107 ? -4.496 5.459 -3.331 1.00 83.31 107 ALA A C 1
ATOM 782 O O . ALA A 1 107 ? -5.555 6.044 -3.546 1.00 83.31 107 ALA A O 1
ATOM 783 N N . ALA A 1 108 ? -3.369 6.095 -3.032 1.00 73.75 108 ALA A N 1
ATOM 784 C CA . ALA A 1 108 ? -3.236 7.533 -3.177 1.00 73.75 108 ALA A CA 1
ATOM 785 C C . ALA A 1 108 ? -2.616 7.807 -4.550 1.00 73.75 108 ALA A C 1
ATOM 787 O O . ALA A 1 108 ? -1.490 7.388 -4.827 1.00 73.75 108 ALA A O 1
ATOM 788 N N . HIS A 1 109 ? -3.374 8.427 -5.450 1.00 64.81 109 HIS A N 1
ATOM 789 C CA . HIS A 1 109 ? -2.870 8.775 -6.774 1.00 64.81 109 HIS A CA 1
ATOM 790 C C . HIS A 1 109 ? -1.994 10.021 -6.710 1.00 64.81 109 HIS A C 1
ATOM 792 O O . HIS A 1 109 ? -2.470 11.087 -6.330 1.00 64.81 109 HIS A O 1
ATOM 798 N N . THR A 1 110 ? -0.753 9.906 -7.177 1.00 39.50 110 THR A N 1
ATOM 799 C CA . THR A 1 110 ? 0.003 11.059 -7.667 1.00 39.50 110 THR A CA 1
ATOM 800 C C . THR A 1 110 ? -0.515 11.468 -9.054 1.00 39.50 110 THR A C 1
ATOM 802 O O . THR A 1 110 ? -1.019 10.654 -9.829 1.00 39.50 110 THR A O 1
ATOM 805 N N . ALA A 1 111 ? -0.431 12.764 -9.336 1.00 33.06 111 ALA A N 1
ATOM 806 C CA . ALA A 1 111 ? -1.174 13.514 -10.346 1.00 33.06 111 ALA A CA 1
ATOM 807 C C . ALA A 1 111 ? -0.824 13.253 -11.835 1.00 33.06 111 ALA A C 1
ATOM 809 O O . ALA A 1 111 ? -0.558 14.214 -12.558 1.00 33.06 111 ALA A O 1
ATOM 810 N N . THR A 1 112 ? -0.856 12.011 -12.341 1.00 40.41 112 THR A N 1
ATOM 811 C CA . THR A 1 112 ? -0.545 11.786 -13.775 1.00 40.41 112 THR A CA 1
ATOM 812 C C . THR A 1 112 ? -1.405 10.830 -14.591 1.00 40.41 112 THR A C 1
ATOM 814 O O . THR A 1 112 ? -1.151 10.739 -15.786 1.00 40.41 112 THR A O 1
ATOM 817 N N . ASP A 1 113 ? -2.469 10.228 -14.061 1.00 44.72 113 ASP A N 1
ATOM 818 C CA . ASP A 1 113 ? -3.430 9.530 -14.928 1.00 44.72 113 ASP A CA 1
ATOM 819 C C . ASP A 1 113 ? -4.754 10.287 -14.982 1.00 44.72 113 ASP A C 1
ATOM 821 O O . ASP A 1 113 ? -5.527 10.341 -14.024 1.00 44.72 113 ASP A O 1
ATOM 825 N N . GLN A 1 114 ? -4.980 10.894 -16.146 1.00 33.03 114 GLN A N 1
ATOM 826 C CA . GLN A 1 114 ? -6.282 11.324 -16.626 1.00 33.03 114 GLN A CA 1
ATOM 827 C C . GLN A 1 114 ? -7.319 10.214 -16.414 1.00 33.03 114 GLN A C 1
ATOM 829 O O . GLN A 1 114 ? -7.110 9.080 -16.830 1.00 33.03 114 GLN A O 1
ATOM 834 N N . ALA A 1 115 ? -8.432 10.617 -15.802 1.00 41.28 115 ALA A N 1
ATOM 835 C CA . ALA A 1 115 ? -9.707 9.918 -15.686 1.00 41.28 115 ALA A CA 1
ATOM 836 C C . ALA A 1 115 ? -9.707 8.533 -14.997 1.00 41.28 115 ALA A C 1
ATOM 838 O O . ALA A 1 115 ? -9.254 7.519 -15.511 1.00 41.28 115 ALA A O 1
ATOM 839 N N . GLU A 1 116 ? -10.384 8.528 -13.846 1.00 41.16 116 GLU A N 1
ATOM 840 C CA . GLU A 1 116 ? -11.034 7.391 -13.187 1.00 41.16 116 GLU A CA 1
ATOM 841 C C . GLU A 1 116 ? -10.185 6.413 -12.351 1.00 41.16 116 GLU A C 1
ATOM 843 O O . GLU A 1 116 ? -9.116 5.922 -12.711 1.00 41.16 116 GLU A O 1
ATOM 848 N N . THR A 1 117 ? -10.793 6.025 -11.223 1.00 45.28 117 THR A N 1
ATOM 849 C CA . THR A 1 117 ? -10.425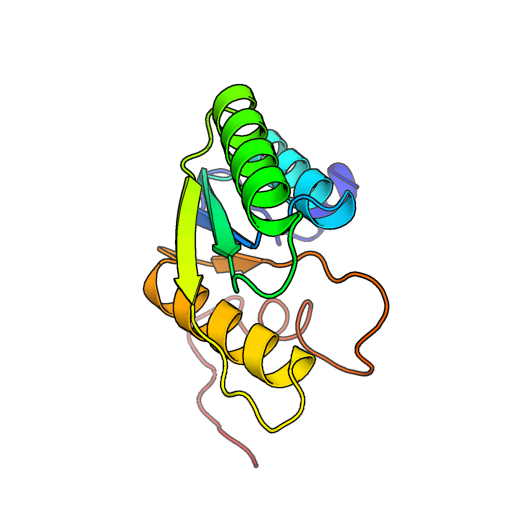 4.924 -10.306 1.00 45.28 117 THR A CA 1
ATOM 850 C C . THR A 1 117 ? -9.604 5.276 -9.065 1.00 45.28 117 THR A C 1
ATOM 852 O O . THR A 1 117 ? -8.578 4.657 -8.829 1.00 45.28 117 THR A O 1
ATOM 855 N N . VAL A 1 118 ? -10.095 6.195 -8.223 1.00 43.97 118 VAL A N 1
ATOM 856 C CA . VAL A 1 118 ? -9.964 6.084 -6.742 1.00 43.97 118 VAL A CA 1
ATOM 857 C C . VAL A 1 118 ? -11.269 6.469 -6.011 1.00 43.97 118 VAL A C 1
ATOM 859 O O . VAL A 1 118 ? -11.498 6.017 -4.897 1.00 43.97 118 VAL A O 1
ATOM 862 N N . LEU A 1 119 ? -12.210 7.174 -6.658 1.00 46.00 119 LEU A N 1
ATOM 863 C CA . LEU A 1 119 ? -13.541 7.471 -6.087 1.00 46.00 119 LEU A CA 1
ATOM 864 C C . LEU A 1 119 ? -14.692 6.592 -6.625 1.00 46.00 119 LEU A C 1
ATOM 866 O O . LEU A 1 119 ? -15.781 6.609 -6.061 1.00 46.00 119 LEU A O 1
ATOM 870 N N . TYR A 1 120 ? -14.479 5.805 -7.686 1.00 40.06 120 TYR A N 1
ATOM 871 C CA . TYR A 1 120 ? -15.583 5.155 -8.411 1.00 40.06 120 TYR A CA 1
ATOM 872 C C . TYR A 1 120 ? -16.125 3.881 -7.732 1.00 40.06 120 TYR A C 1
ATOM 874 O O . T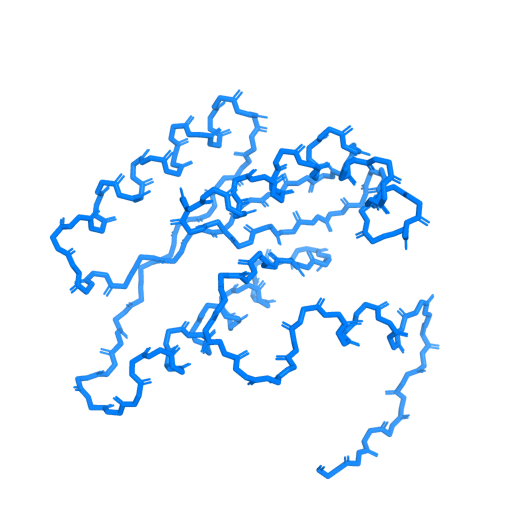YR A 1 120 ? -17.335 3.698 -7.655 1.00 40.06 120 TYR A O 1
ATOM 882 N N . ARG A 1 121 ? -15.269 3.019 -7.157 1.00 45.28 121 ARG A N 1
ATOM 883 C CA . ARG A 1 121 ? -15.739 1.768 -6.516 1.00 45.28 121 ARG A CA 1
ATOM 884 C C . ARG A 1 121 ? -16.353 1.975 -5.121 1.00 45.28 121 ARG A C 1
ATOM 886 O O . ARG A 1 121 ? -17.181 1.173 -4.712 1.00 45.28 121 ARG A O 1
ATOM 893 N N . LEU A 1 122 ? -16.030 3.076 -4.439 1.00 42.72 122 LEU A N 1
ATOM 894 C CA . LEU A 1 122 ? -16.577 3.401 -3.112 1.00 42.72 122 LEU A CA 1
ATOM 895 C C . LEU A 1 122 ? -17.883 4.220 -3.171 1.00 42.72 122 LEU A C 1
ATOM 897 O O . LEU A 1 122 ? -18.657 4.203 -2.219 1.00 42.72 122 LEU A O 1
ATOM 901 N N . ALA A 1 123 ? -18.172 4.891 -4.293 1.00 40.19 123 ALA A N 1
ATOM 902 C CA . ALA A 1 123 ? -19.427 5.624 -4.492 1.00 40.19 123 ALA A CA 1
ATOM 903 C C . ALA A 1 123 ? -20.592 4.745 -4.998 1.00 40.19 123 ALA A C 1
ATOM 905 O O . ALA A 1 123 ? -21.747 5.154 -4.894 1.00 40.19 123 ALA A O 1
ATOM 906 N N . VAL A 1 124 ? -20.318 3.548 -5.538 1.00 43.25 124 VAL A N 1
ATOM 907 C CA . VAL A 1 124 ? -21.321 2.741 -6.267 1.00 43.25 124 VAL A CA 1
ATOM 908 C C . VAL A 1 124 ? -21.858 1.538 -5.473 1.00 43.25 124 VAL A C 1
ATOM 910 O O . VAL A 1 124 ? -22.815 0.907 -5.916 1.00 43.25 124 VAL A O 1
ATOM 913 N N . SER A 1 125 ? -21.356 1.198 -4.278 1.00 39.56 125 SER A N 1
ATOM 914 C CA . SER A 1 125 ? -21.975 0.102 -3.500 1.00 39.56 125 SER A CA 1
ATOM 915 C C . SER A 1 125 ? -21.819 0.189 -1.976 1.00 39.56 125 SER A C 1
ATOM 917 O O . SER A 1 125 ? -21.037 -0.557 -1.396 1.00 39.56 125 SER A O 1
ATOM 919 N N . PRO A 1 126 ? -22.674 0.964 -1.281 1.00 37.25 126 PRO A N 1
ATOM 920 C CA . PRO A 1 126 ? -22.909 0.795 0.156 1.00 37.25 126 PRO A CA 1
ATOM 921 C C . PRO A 1 126 ? -23.773 -0.434 0.503 1.00 37.25 126 PRO A C 1
ATOM 923 O O . PRO A 1 126 ? -24.180 -0.604 1.650 1.00 37.25 126 PRO A O 1
ATOM 926 N N . GLY A 1 127 ? -24.119 -1.301 -0.453 1.00 33.38 127 GLY A N 1
ATOM 927 C CA . GLY A 1 127 ? -24.936 -2.468 -0.147 1.00 33.38 127 GLY A CA 1
ATOM 928 C C . GLY A 1 127 ? -25.095 -3.424 -1.316 1.00 33.38 127 GLY A C 1
ATOM 929 O O . GLY A 1 127 ? -25.102 -3.024 -2.474 1.00 33.38 127 GLY A O 1
ATOM 930 N N . ARG A 1 128 ? -25.240 -4.710 -0.984 1.00 39.38 128 ARG A N 1
ATOM 931 C CA . ARG A 1 128 ? -25.606 -5.814 -1.884 1.00 39.38 128 ARG A CA 1
ATOM 932 C C . ARG A 1 128 ? -26.642 -5.390 -2.941 1.00 39.38 128 ARG A C 1
ATOM 934 O O . ARG A 1 128 ? -27.835 -5.441 -2.652 1.00 39.38 128 ARG A O 1
ATOM 941 N N . ARG A 1 129 ? -26.195 -5.023 -4.146 1.00 38.91 129 ARG A N 1
ATOM 942 C CA . ARG A 1 129 ? -26.891 -5.067 -5.453 1.00 38.91 129 ARG A CA 1
ATOM 943 C C . ARG A 1 129 ? -26.211 -4.078 -6.404 1.00 38.91 129 ARG A C 1
ATOM 945 O O . ARG A 1 129 ? -26.590 -2.919 -6.470 1.00 38.91 129 ARG A O 1
ATOM 952 N N . ALA A 1 130 ? -25.288 -4.579 -7.208 1.00 30.89 130 ALA A N 1
ATOM 953 C CA . ALA A 1 130 ? -24.999 -4.004 -8.517 1.00 30.89 130 ALA A CA 1
ATOM 954 C C . ALA A 1 130 ? -24.909 -5.167 -9.513 1.00 30.89 130 ALA A C 1
ATOM 956 O O . ALA A 1 130 ? -23.850 -5.566 -9.981 1.00 30.89 130 ALA A O 1
ATOM 957 N N . LEU A 1 131 ? -26.064 -5.803 -9.723 1.00 36.69 131 LEU A N 1
ATOM 958 C CA . LEU A 1 131 ? -26.360 -6.463 -10.990 1.00 36.69 131 LEU A CA 1
ATOM 959 C C . LEU A 1 131 ? -26.386 -5.370 -12.064 1.00 36.69 131 LEU A C 1
ATOM 961 O O . LEU A 1 131 ? -26.969 -4.320 -11.796 1.00 36.69 131 LEU A O 1
ATOM 965 N N . LEU A 1 132 ? -25.861 -5.693 -13.254 1.00 27.91 132 LEU A N 1
ATOM 966 C CA . LEU A 1 132 ? -25.726 -4.842 -14.452 1.00 27.91 132 LEU A CA 1
ATOM 967 C C . LEU A 1 132 ? -24.485 -3.932 -14.327 1.00 27.91 132 LEU A C 1
ATOM 969 O O . LEU A 1 132 ? -24.480 -2.988 -13.555 1.00 27.91 132 LEU A O 1
ATOM 973 N N . GLY A 1 133 ? -23.341 -4.206 -14.959 1.00 30.25 133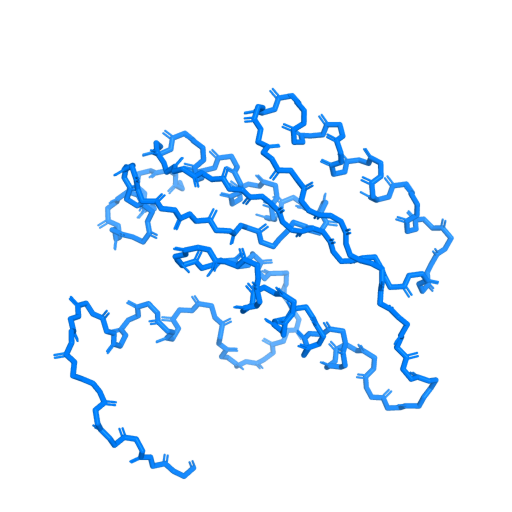 GLY A N 1
ATOM 974 C CA . GLY A 1 133 ? -23.180 -4.703 -16.319 1.00 30.25 133 GLY A CA 1
ATOM 975 C C . GLY A 1 133 ? -23.658 -3.622 -17.273 1.00 30.25 133 GLY A C 1
ATOM 976 O O . GLY A 1 133 ? -24.866 -3.463 -17.374 1.00 30.25 133 GLY A O 1
ATOM 977 N N . MET A 1 134 ? -22.729 -2.903 -17.908 1.00 24.62 134 MET A N 1
ATOM 978 C CA . MET A 1 134 ? -22.907 -2.219 -19.194 1.00 24.62 134 MET A CA 1
ATOM 979 C C . MET A 1 134 ? -21.566 -1.629 -19.667 1.00 24.62 134 MET A C 1
ATOM 981 O O . MET A 1 134 ? -21.127 -0.612 -19.142 1.00 24.62 134 MET A O 1
ATOM 985 N N . GLU A 1 135 ? -20.987 -2.367 -20.623 1.00 34.84 135 GLU A N 1
ATOM 986 C CA . GLU A 1 135 ? -20.144 -1.979 -21.778 1.00 34.84 135 GLU A CA 1
ATOM 987 C C . GLU A 1 135 ? -18.828 -1.215 -21.570 1.00 34.84 135 GLU A C 1
ATOM 989 O O . GLU A 1 135 ? -18.843 -0.031 -21.177 1.00 34.84 135 GLU A O 1
#

Sequence (135 aa):
MLQAARASGLVAPGEALLVMLSGGADSVCLLDVAVRSGARASALHVNYGLREEAEGDEQHCRTLCEALGVDLAVERVLLPEKGNVQALARDARYAVAERLARGDYAAAHTATDQAETVLYRLAVSPGRRALLGME

pLDDT: mean 76.55, std 21.72, range [24.62, 98.31]

Radius of gyration: 15.38 Å; chains: 1; bounding box: 45×26×38 Å